Protein AF-A0A9X0CWH7-F1 (afdb_monomer)

Radius of gyration: 21.19 Å; Cα contacts (8 Å, |Δi|>4): 175; chains: 1; bounding box: 80×33×50 Å

pLDDT: mean 88.25, std 15.7, range [35.62, 98.5]

Solvent-accessible surface area (backbone atoms only — not comparable to full-atom values): 9696 Å² total; per-residue (Å²): 140,81,86,85,80,79,80,80,86,68,86,74,68,81,91,59,53,74,65,58,53,49,45,54,53,49,51,45,46,44,53,68,51,48,38,63,65,47,41,62,56,52,48,53,55,46,37,52,52,42,54,51,37,37,74,76,65,39,39,47,72,22,46,46,90,70,45,79,57,57,68,85,48,76,47,36,56,50,37,31,87,66,35,65,79,51,77,56,40,92,89,74,40,81,50,63,84,75,34,63,42,53,34,82,41,45,58,46,52,53,21,22,59,34,56,72,91,49,30,78,39,88,50,86,46,85,63,43,34,57,66,35,52,33,35,42,45,46,52,45,79,85,49,52,70,69,50,19,50,52,26,46,53,54,48,49,60,45,46,62,60,80,62,55,79,85,123

Foldseek 3Di:
DDDDDDDPPDPDPPPADPVNVVLVVLQCCLWVPVLVVCLVVLLVLLQVVVVVCCVVQVQQPDDLVSHDQPDPHGFQLCLPPVQVVDDADPPRHRPSNPGDRRQNHSLSSLSRQADNVLSPDPDSDSSNTSRSSLSSQLGPVSHDPVSNVVSVVSVVVNCCSVVDPPD

Mean predicted aligned error: 7.44 Å

Sequence (167 aa):
MATAVGLSGGSTLHGVTDDQKRWVVFGIALSKVLVTQIRPFVEQEVQKVYISLSASHSIHTQSTSGRLKHWP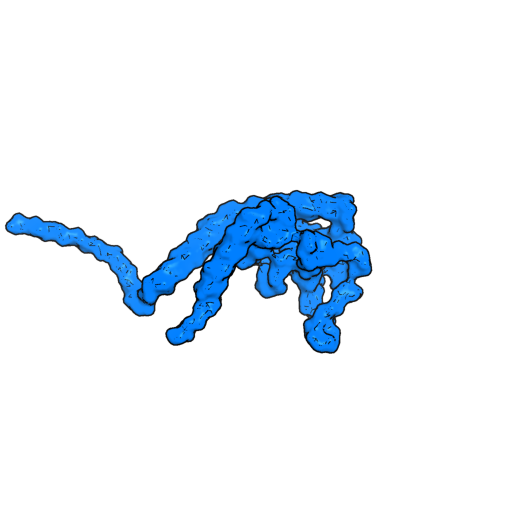TFLKYENINGNDALPRLPGGRYDYSKFDCGVTSHVDFAKLYVENHMAKFNAFDEHCDASAVLALLGKVPVFSHAVQCAAGDVRQARNAWAHCLFQ

Structure (mmCIF, N/CA/C/O backbone):
data_AF-A0A9X0CWH7-F1
#
_entry.id   AF-A0A9X0CWH7-F1
#
loop_
_atom_site.group_PDB
_atom_site.id
_atom_site.type_symbol
_atom_site.label_atom_id
_atom_site.label_alt_id
_atom_site.label_comp_id
_atom_site.label_asym_id
_atom_site.label_entity_id
_atom_site.label_seq_id
_atom_site.pdbx_PDB_ins_code
_atom_site.Cartn_x
_atom_site.Cartn_y
_atom_site.Cartn_z
_atom_site.occupancy
_atom_site.B_iso_or_equiv
_atom_site.auth_seq_id
_atom_site.auth_comp_id
_atom_site.auth_asym_id
_atom_site.auth_atom_id
_atom_site.pdbx_PDB_model_num
ATOM 1 N N . MET A 1 1 ? -57.530 9.415 32.334 1.00 36.41 1 MET A N 1
ATOM 2 C CA . MET A 1 1 ? -57.002 8.212 31.646 1.00 36.41 1 MET A CA 1
ATOM 3 C C . MET A 1 1 ? -56.773 8.596 30.190 1.00 36.41 1 MET A C 1
ATOM 5 O O . MET A 1 1 ? -57.685 9.178 29.633 1.00 36.41 1 MET A O 1
ATOM 9 N N . ALA A 1 2 ? -55.632 8.413 29.530 1.00 35.62 2 ALA A N 1
ATOM 10 C CA . ALA A 1 2 ? -54.388 7.720 29.843 1.00 35.62 2 ALA A CA 1
ATOM 11 C C . ALA A 1 2 ? -53.220 8.473 29.165 1.00 35.62 2 ALA A C 1
ATOM 13 O O . ALA A 1 2 ? -53.380 9.007 28.070 1.00 35.62 2 ALA A O 1
ATOM 14 N N . THR A 1 3 ? -52.062 8.523 29.820 1.00 36.28 3 THR A N 1
ATOM 15 C CA . THR A 1 3 ? -50.788 8.976 29.250 1.00 36.28 3 THR A CA 1
ATOM 16 C C . THR A 1 3 ? -50.161 7.831 28.458 1.00 36.28 3 THR A C 1
ATOM 18 O O . THR A 1 3 ? -49.926 6.753 29.000 1.00 36.28 3 THR A O 1
ATOM 21 N N . ALA A 1 4 ? -49.888 8.055 27.172 1.00 36.53 4 ALA A N 1
ATOM 22 C CA . ALA A 1 4 ? -49.140 7.118 26.344 1.00 36.53 4 ALA A CA 1
ATOM 23 C C . ALA A 1 4 ? -47.638 7.283 26.620 1.00 36.53 4 ALA A C 1
ATOM 25 O O . ALA A 1 4 ? -47.028 8.279 26.234 1.00 36.53 4 ALA A O 1
ATOM 26 N N . VAL A 1 5 ? -47.047 6.306 27.307 1.00 44.56 5 VAL A N 1
ATOM 27 C CA . VAL A 1 5 ? -45.593 6.159 27.417 1.00 44.56 5 VAL A CA 1
ATOM 28 C C . VAL A 1 5 ? -45.114 5.454 26.150 1.00 44.56 5 VAL A C 1
ATOM 30 O O . VAL A 1 5 ? -45.332 4.258 25.973 1.00 44.56 5 VAL A O 1
ATOM 33 N N . GLY A 1 6 ? -44.488 6.208 25.248 1.00 38.25 6 GLY A N 1
ATOM 34 C CA . GLY A 1 6 ? -43.761 5.647 24.115 1.00 38.25 6 GLY A CA 1
ATOM 35 C C . GLY A 1 6 ? -42.488 4.966 24.610 1.00 38.25 6 GLY A C 1
ATOM 36 O O . GLY A 1 6 ? -41.538 5.634 25.012 1.00 38.25 6 GLY A O 1
ATOM 37 N N . LEU A 1 7 ? -42.483 3.633 24.606 1.00 39.62 7 LEU A N 1
ATOM 38 C CA . LEU A 1 7 ? -41.311 2.809 24.880 1.00 39.62 7 LEU A CA 1
ATOM 39 C C . LEU A 1 7 ? -40.263 3.028 23.780 1.00 39.62 7 LEU A C 1
ATOM 41 O O . LEU A 1 7 ? -40.398 2.532 22.663 1.00 39.62 7 LEU A O 1
ATOM 45 N N . SER A 1 8 ? -39.201 3.761 24.115 1.00 41.75 8 SER A N 1
ATOM 46 C CA . SER A 1 8 ? -37.952 3.748 23.356 1.00 41.75 8 SER A CA 1
ATOM 47 C C . SER A 1 8 ? -37.285 2.390 23.570 1.00 41.75 8 SER A C 1
ATOM 49 O O . SER A 1 8 ? -36.624 2.154 24.581 1.00 41.75 8 SER A O 1
ATOM 51 N N . GLY A 1 9 ? -37.507 1.469 22.633 1.00 43.22 9 GLY A N 1
ATOM 52 C CA . GLY A 1 9 ? -36.791 0.198 22.544 1.00 43.22 9 GLY A CA 1
ATOM 53 C C . GLY A 1 9 ? -35.353 0.416 22.076 1.00 43.22 9 GLY A C 1
ATOM 54 O O . GLY A 1 9 ? -34.990 0.020 20.972 1.00 43.22 9 GLY A O 1
ATOM 55 N N . GLY A 1 10 ? -34.541 1.088 22.890 1.00 44.00 10 GLY A N 1
ATOM 56 C CA . GLY A 1 10 ? -33.101 1.172 22.690 1.00 44.00 10 GLY A CA 1
ATOM 57 C C . GLY A 1 10 ? -32.445 -0.097 23.222 1.00 44.00 10 GLY A C 1
ATOM 58 O O . GLY A 1 10 ? -32.456 -0.331 24.425 1.00 44.00 10 GLY A O 1
ATOM 59 N N . SER A 1 11 ? -31.875 -0.915 22.337 1.00 50.03 11 SER A N 1
ATOM 60 C CA . SER A 1 11 ? -31.039 -2.057 22.721 1.00 50.03 11 SER A CA 1
ATOM 61 C C . SER A 1 11 ? -29.859 -1.572 23.572 1.00 50.03 11 SER A C 1
ATOM 63 O O . SER A 1 11 ? -28.864 -1.072 23.043 1.00 50.03 11 SER A O 1
ATOM 65 N N . THR A 1 12 ? -29.951 -1.706 24.894 1.00 53.75 12 THR A N 1
ATOM 66 C CA . THR A 1 12 ? -28.849 -1.425 25.811 1.00 53.75 12 THR A CA 1
ATOM 67 C C . THR A 1 12 ? -27.880 -2.602 25.796 1.00 53.75 12 THR A C 1
ATOM 69 O O . THR A 1 12 ? -28.104 -3.632 26.426 1.00 53.75 12 THR A O 1
ATOM 72 N N . LEU A 1 13 ? -26.761 -2.444 25.083 1.00 56.78 13 LEU A N 1
ATOM 73 C CA . LEU A 1 13 ? -25.551 -3.235 25.327 1.00 56.78 13 LEU A CA 1
ATOM 74 C C . LEU A 1 13 ? -25.071 -2.936 26.760 1.00 56.78 13 LEU A C 1
ATOM 76 O O . LEU A 1 13 ? -24.274 -2.025 26.988 1.00 56.78 13 LEU A O 1
ATOM 80 N N . HIS A 1 14 ? -25.627 -3.649 27.742 1.00 59.06 14 HIS A N 1
ATOM 81 C CA . HIS A 1 14 ? -25.189 -3.589 29.133 1.00 59.06 14 HIS A CA 1
ATOM 82 C C . HIS A 1 14 ? -23.750 -4.119 29.220 1.00 59.06 14 HIS A C 1
ATOM 84 O O . HIS A 1 14 ? -23.475 -5.236 28.794 1.00 59.06 14 HIS A O 1
ATOM 90 N N . GLY A 1 15 ? -22.833 -3.299 29.745 1.00 69.81 15 GLY A N 1
ATOM 91 C CA . GLY A 1 15 ? -21.414 -3.645 29.918 1.00 69.81 15 GLY A CA 1
ATOM 92 C C . GLY A 1 15 ? -20.448 -3.017 28.909 1.00 69.81 15 GLY A C 1
ATOM 93 O O . GLY A 1 15 ? -19.248 -3.239 29.024 1.00 69.81 15 GLY A O 1
ATOM 94 N N . VAL A 1 16 ? -20.939 -2.217 27.954 1.00 74.12 16 VAL A N 1
ATOM 95 C CA . VAL A 1 16 ? -20.096 -1.520 26.969 1.00 74.12 16 VAL A CA 1
ATOM 96 C C . VAL A 1 16 ? -20.032 -0.028 27.296 1.00 74.12 16 VAL A C 1
ATOM 98 O O . VAL A 1 16 ? -21.074 0.629 27.392 1.00 74.12 16 VAL A O 1
ATOM 101 N N . THR A 1 17 ? -18.823 0.513 27.470 1.00 82.81 17 THR A N 1
ATOM 102 C CA . THR A 1 17 ? -18.619 1.950 27.712 1.00 82.81 17 THR A CA 1
ATOM 103 C C . THR A 1 17 ? -19.049 2.766 26.493 1.00 82.81 17 THR A C 1
ATOM 105 O O . THR A 1 17 ? -19.092 2.264 25.367 1.00 82.81 17 THR A O 1
ATOM 108 N N . ASP A 1 18 ? -19.366 4.045 26.682 1.00 82.38 18 ASP A N 1
ATOM 109 C CA . ASP A 1 18 ? -19.735 4.902 25.549 1.00 82.38 18 ASP A CA 1
ATOM 110 C C . ASP A 1 18 ? -18.598 5.040 24.528 1.00 82.38 18 ASP A C 1
ATOM 112 O O . ASP A 1 18 ? -18.860 5.123 23.328 1.00 82.38 18 ASP A O 1
ATOM 116 N N . ASP A 1 19 ? -17.343 4.960 24.971 1.00 81.25 19 ASP A N 1
ATOM 117 C CA . ASP A 1 19 ? -16.185 4.934 24.077 1.00 81.25 19 ASP A CA 1
ATOM 118 C C . ASP A 1 19 ? -16.127 3.647 23.254 1.00 81.25 19 ASP A C 1
ATOM 120 O O . ASP A 1 19 ? -15.963 3.710 22.038 1.00 81.25 19 ASP A O 1
ATOM 124 N N . GLN A 1 20 ? -16.381 2.488 23.863 1.00 81.62 20 GLN A N 1
ATOM 125 C CA . GLN A 1 20 ? -16.474 1.228 23.125 1.00 81.62 20 GLN A CA 1
ATOM 126 C C . GLN A 1 20 ? -17.625 1.244 22.106 1.00 81.62 20 GLN A C 1
ATOM 128 O O . GLN A 1 20 ? -17.448 0.791 20.973 1.00 81.62 20 GLN A O 1
ATOM 133 N N . LYS A 1 21 ? -18.782 1.832 22.446 1.00 84.62 21 LYS A N 1
ATOM 134 C CA . LYS A 1 21 ? -19.880 2.033 21.479 1.00 84.62 21 LYS A CA 1
ATOM 135 C C . LYS A 1 21 ? -19.436 2.928 20.318 1.00 84.62 21 LYS A C 1
ATOM 137 O O . LYS A 1 21 ? -19.687 2.597 19.158 1.00 84.62 21 LYS A O 1
ATOM 142 N N . ARG A 1 22 ? -18.746 4.038 20.605 1.00 84.56 22 ARG A N 1
ATOM 143 C CA . ARG A 1 22 ? -18.199 4.947 19.583 1.00 84.56 22 ARG A CA 1
ATOM 144 C C . ARG A 1 22 ? -17.173 4.255 18.692 1.00 84.56 22 ARG A C 1
ATOM 146 O O . ARG A 1 22 ? -17.186 4.488 17.487 1.00 84.56 22 ARG A O 1
ATOM 153 N N . TRP A 1 23 ? -16.332 3.382 19.240 1.00 86.38 23 TRP A N 1
ATOM 154 C CA . TRP A 1 23 ? -15.355 2.621 18.459 1.00 86.38 23 TRP A CA 1
ATOM 155 C C . TRP A 1 23 ? -16.014 1.645 17.494 1.00 86.38 23 TRP A C 1
ATOM 157 O O . TRP A 1 23 ? -15.585 1.563 16.347 1.00 86.38 23 TRP A O 1
ATOM 167 N N . VAL A 1 24 ? -17.090 0.966 17.906 1.00 86.94 24 VAL A N 1
ATOM 168 C CA . VAL A 1 24 ? -17.867 0.106 16.998 1.00 86.94 24 VAL A CA 1
ATOM 169 C C . VAL A 1 24 ? -18.431 0.928 15.839 1.00 86.94 24 VAL A C 1
ATOM 171 O O . VAL A 1 24 ? -18.253 0.557 14.678 1.00 86.94 24 VAL A O 1
ATOM 174 N N . VAL A 1 25 ? -19.046 2.078 16.135 1.00 89.94 25 VAL A N 1
ATOM 175 C CA . VAL A 1 25 ? -19.584 2.980 15.104 1.00 89.94 25 VAL A CA 1
ATOM 176 C C . VAL A 1 25 ? -18.476 3.465 14.168 1.00 89.94 25 VAL A C 1
ATOM 178 O O . VAL A 1 25 ? -18.624 3.374 12.951 1.00 89.94 25 VAL A O 1
ATOM 181 N N . PHE A 1 26 ? -17.349 3.924 14.715 1.00 89.88 26 PHE A N 1
ATOM 182 C CA . PHE A 1 26 ? -16.209 4.392 13.930 1.00 89.88 26 PHE A CA 1
ATOM 183 C C . PHE A 1 26 ? -15.622 3.279 13.055 1.00 89.88 26 PHE A C 1
ATOM 185 O O . PHE A 1 26 ? -15.385 3.495 11.870 1.00 89.88 26 PHE A O 1
ATOM 192 N N . GLY A 1 27 ? -15.413 2.082 13.606 1.00 90.50 27 GLY A N 1
ATOM 193 C CA . GLY A 1 27 ? -14.854 0.939 12.887 1.00 90.50 27 GLY A CA 1
ATOM 194 C C . GLY A 1 27 ? -15.740 0.492 11.723 1.00 90.50 27 GLY A C 1
ATOM 195 O O . GLY A 1 27 ? -15.226 0.236 10.630 1.00 90.50 27 GLY A O 1
ATOM 196 N N . ILE A 1 28 ? -17.063 0.466 11.925 1.00 90.88 28 ILE A N 1
ATOM 197 C CA . ILE A 1 28 ? -18.045 0.174 10.871 1.00 90.88 28 ILE A CA 1
ATOM 198 C C . ILE A 1 28 ? -18.044 1.285 9.820 1.00 90.88 28 ILE A C 1
ATOM 200 O O . ILE A 1 28 ? -17.914 0.990 8.631 1.00 90.88 28 ILE A O 1
ATOM 204 N N . ALA A 1 29 ? -18.144 2.550 10.236 1.00 94.06 29 ALA A N 1
ATOM 205 C CA . ALA A 1 29 ? -18.143 3.687 9.320 1.00 94.06 29 ALA A CA 1
ATOM 206 C C . ALA A 1 29 ? -16.863 3.718 8.473 1.00 94.06 29 ALA A C 1
ATOM 208 O O . ALA A 1 29 ? -16.933 3.839 7.254 1.00 94.06 29 ALA A O 1
ATOM 209 N N . LEU A 1 30 ? -15.697 3.515 9.085 1.00 94.38 30 LEU A N 1
ATOM 210 C CA . LEU A 1 30 ? -14.427 3.449 8.375 1.00 94.38 30 LEU A CA 1
ATOM 211 C C . LEU A 1 30 ? -14.391 2.259 7.409 1.00 94.38 30 LEU A C 1
ATOM 213 O O . LEU A 1 30 ? -14.159 2.442 6.219 1.00 94.38 30 LEU A O 1
ATOM 217 N N . SER A 1 31 ? -14.626 1.042 7.899 1.00 91.75 31 SER A N 1
ATOM 218 C CA . SER A 1 31 ? -14.317 -0.177 7.138 1.00 91.75 31 SER A CA 1
ATOM 219 C C . SER A 1 31 ? -15.392 -0.553 6.119 1.00 91.75 31 SER A C 1
ATOM 221 O O . SER A 1 31 ? -15.073 -1.104 5.068 1.00 91.75 31 SER A O 1
ATOM 223 N N . LYS A 1 32 ? -16.668 -0.295 6.428 1.00 91.69 32 LYS A N 1
ATOM 224 C CA . LYS A 1 32 ? -17.811 -0.711 5.600 1.00 91.69 32 LYS A CA 1
ATOM 225 C C . LYS A 1 32 ? -18.401 0.421 4.769 1.00 91.69 32 LYS A C 1
ATOM 227 O O . LYS A 1 32 ? -18.983 0.129 3.728 1.00 91.69 32 LYS A O 1
ATOM 232 N N . VAL A 1 33 ? -18.238 1.677 5.190 1.00 93.88 33 VAL A N 1
ATOM 233 C CA . VAL A 1 33 ? -18.786 2.835 4.467 1.00 93.88 33 VAL A CA 1
ATOM 234 C C . VAL A 1 33 ? -17.686 3.611 3.755 1.00 93.88 33 VAL A C 1
ATOM 236 O O . VAL A 1 33 ? -17.721 3.725 2.541 1.00 93.88 33 VAL A O 1
ATOM 239 N N . LEU A 1 34 ? -16.688 4.128 4.470 1.00 94.38 34 LEU A N 1
ATOM 240 C CA . LEU A 1 34 ? -15.675 4.986 3.861 1.00 94.38 34 LEU A CA 1
ATOM 241 C C . LEU A 1 34 ? -14.758 4.191 2.927 1.00 94.38 34 LEU A C 1
ATOM 243 O O . LEU A 1 34 ? -14.666 4.509 1.746 1.00 94.38 34 LEU A O 1
ATOM 247 N N . VAL A 1 35 ? -14.109 3.141 3.442 1.00 95.44 35 VAL A N 1
ATOM 248 C CA . VAL A 1 35 ? -13.119 2.335 2.705 1.00 95.44 35 VAL A CA 1
ATOM 249 C C . VAL A 1 35 ? -13.718 1.708 1.451 1.00 95.44 35 VAL A C 1
ATOM 251 O O . VAL A 1 35 ? -13.069 1.705 0.410 1.00 95.44 35 VAL A O 1
ATOM 254 N N . THR A 1 36 ? -14.960 1.230 1.516 1.00 94.75 36 THR A N 1
ATOM 255 C CA . THR A 1 36 ? -15.640 0.634 0.356 1.00 94.75 36 THR A CA 1
ATOM 256 C C . THR A 1 36 ? -15.836 1.636 -0.782 1.00 94.75 36 THR A C 1
ATOM 258 O O . THR A 1 36 ? -15.726 1.246 -1.940 1.00 94.75 36 THR A O 1
ATOM 261 N N . GLN A 1 37 ? -16.051 2.917 -0.468 1.00 95.19 37 GLN A N 1
ATOM 262 C CA . GLN A 1 37 ? -16.222 3.978 -1.464 1.00 95.19 37 GLN A CA 1
ATOM 263 C C . GLN A 1 37 ? -14.891 4.505 -2.007 1.00 95.19 37 GLN A C 1
ATOM 265 O O . GLN A 1 37 ? -14.768 4.763 -3.201 1.00 95.19 37 GLN A O 1
ATOM 270 N N . ILE A 1 38 ? -13.876 4.661 -1.153 1.00 96.19 38 ILE A N 1
ATOM 271 C CA . ILE A 1 38 ? -12.594 5.258 -1.566 1.00 96.19 38 ILE A CA 1
ATOM 272 C C . ILE A 1 38 ? -11.640 4.252 -2.215 1.00 96.19 38 ILE A C 1
ATOM 274 O O . ILE A 1 38 ? -10.757 4.662 -2.961 1.00 96.19 38 ILE A O 1
ATOM 278 N N . ARG A 1 39 ? -11.774 2.947 -1.945 1.00 97.69 39 ARG A N 1
ATOM 279 C CA . ARG A 1 39 ? -10.823 1.937 -2.435 1.00 97.69 39 ARG A CA 1
ATOM 280 C C . ARG A 1 39 ? -10.700 1.911 -3.968 1.00 97.69 39 ARG A C 1
ATOM 282 O O . ARG A 1 39 ? -9.557 1.942 -4.421 1.00 97.69 39 ARG A O 1
ATOM 289 N N . PRO A 1 40 ? -11.790 1.932 -4.764 1.00 97.75 40 PRO A N 1
ATOM 290 C CA . PRO A 1 40 ? -11.676 1.981 -6.226 1.00 97.75 40 PRO A CA 1
ATOM 291 C C . PRO A 1 40 ? -10.967 3.247 -6.722 1.00 97.75 40 PRO A C 1
ATOM 293 O O . PRO A 1 40 ? -10.185 3.203 -7.667 1.00 97.75 40 PRO A O 1
ATOM 296 N N . PHE A 1 41 ? -11.193 4.380 -6.049 1.00 97.06 41 PHE A N 1
ATOM 297 C CA . PHE A 1 41 ? -10.497 5.627 -6.361 1.00 97.06 41 PHE A CA 1
ATOM 298 C C . PHE A 1 41 ? -8.995 5.521 -6.065 1.00 97.06 41 PHE A C 1
ATOM 300 O O . PHE A 1 41 ? -8.169 5.903 -6.892 1.00 97.06 41 PHE A O 1
ATOM 307 N N . VAL A 1 42 ? -8.624 4.949 -4.915 1.00 98.25 42 VAL A N 1
ATOM 308 C CA . VAL A 1 42 ? -7.214 4.718 -4.569 1.00 98.25 42 VAL A CA 1
ATOM 309 C C . VAL A 1 42 ? -6.549 3.783 -5.574 1.00 98.25 42 VAL A C 1
ATOM 311 O O . VAL A 1 42 ? -5.442 4.079 -6.017 1.00 98.25 42 VAL A O 1
ATOM 314 N N . GLU A 1 43 ? -7.215 2.696 -5.967 1.00 98.50 43 GLU A N 1
ATOM 315 C CA . GLU A 1 43 ? -6.714 1.780 -6.996 1.00 98.50 43 GLU A CA 1
ATOM 316 C C . GLU A 1 43 ? -6.412 2.513 -8.303 1.00 98.50 43 GLU A C 1
ATOM 318 O O . GLU A 1 43 ? -5.311 2.386 -8.842 1.00 98.50 43 GLU A O 1
ATOM 323 N N . GLN A 1 44 ? -7.362 3.317 -8.781 1.00 98.44 44 GLN A N 1
ATOM 324 C CA . GLN A 1 44 ? -7.222 4.060 -10.027 1.00 98.44 44 GLN A CA 1
ATOM 325 C C . GLN A 1 44 ? -6.015 5.011 -9.990 1.00 98.44 44 GLN A C 1
ATOM 327 O O . GLN A 1 44 ? -5.239 5.071 -10.947 1.00 98.44 44 GLN A O 1
ATOM 332 N N . GLU A 1 45 ? -5.833 5.753 -8.896 1.00 98.19 45 GLU A N 1
ATOM 333 C CA . GLU A 1 45 ? -4.707 6.679 -8.758 1.00 98.19 45 GLU A CA 1
ATOM 334 C C . GLU A 1 45 ? -3.363 5.945 -8.623 1.00 98.19 45 GLU A C 1
ATOM 336 O O . GLU A 1 45 ? -2.379 6.326 -9.262 1.00 98.19 45 GLU A O 1
ATOM 341 N N . VAL A 1 46 ? -3.319 4.838 -7.875 1.00 98.31 46 VAL A N 1
ATOM 342 C CA . VAL A 1 46 ? -2.138 3.963 -7.794 1.00 98.31 46 VAL A CA 1
ATOM 343 C C . VAL A 1 46 ? -1.772 3.414 -9.174 1.00 98.31 46 VAL A C 1
ATOM 345 O O . VAL A 1 46 ? -0.600 3.445 -9.559 1.00 98.31 46 VAL A O 1
ATOM 348 N N . GLN A 1 47 ? -2.759 2.952 -9.943 1.00 98.44 47 GLN A N 1
ATOM 349 C CA . GLN A 1 47 ? -2.555 2.409 -11.282 1.00 98.44 47 GLN A CA 1
ATOM 350 C C . GLN A 1 47 ? -1.957 3.455 -12.232 1.00 98.44 47 GLN A C 1
ATOM 352 O O . GLN A 1 47 ? -1.026 3.140 -12.974 1.00 98.44 47 GLN A O 1
ATOM 357 N N . LYS A 1 48 ? -2.419 4.711 -12.179 1.00 97.69 48 LYS A N 1
ATOM 358 C CA . LYS A 1 48 ? -1.844 5.810 -12.977 1.00 97.69 48 LYS A CA 1
ATOM 359 C C . LYS A 1 48 ? -0.361 6.024 -12.672 1.00 97.69 48 LYS A C 1
ATOM 361 O O . LYS A 1 48 ? 0.446 6.133 -13.597 1.00 97.69 48 LYS A O 1
ATOM 366 N N . VAL A 1 49 ? 0.009 6.059 -11.389 1.00 97.06 49 VAL A N 1
ATOM 367 C CA . VAL A 1 49 ? 1.413 6.226 -10.976 1.00 97.06 49 VAL A CA 1
ATOM 368 C C . VAL A 1 49 ? 2.253 5.036 -11.429 1.00 97.06 49 VAL A C 1
ATOM 370 O O . VAL A 1 49 ? 3.337 5.228 -11.979 1.00 97.06 49 VAL A O 1
ATOM 373 N N . TYR A 1 50 ? 1.740 3.818 -11.259 1.00 97.75 50 TYR A N 1
ATOM 374 C CA . TYR A 1 50 ? 2.414 2.605 -11.706 1.00 97.75 50 TYR A CA 1
ATOM 375 C C . TYR A 1 50 ? 2.685 2.610 -13.218 1.00 97.75 50 TYR A C 1
ATOM 377 O O . TYR A 1 50 ? 3.811 2.337 -13.636 1.00 97.75 50 TYR A O 1
ATOM 385 N N . ILE A 1 51 ? 1.693 2.967 -14.040 1.00 97.69 51 ILE A N 1
ATOM 386 C CA . ILE A 1 51 ? 1.849 3.066 -15.501 1.00 97.69 51 ILE A CA 1
ATOM 387 C C . ILE A 1 51 ? 2.916 4.111 -15.855 1.00 97.69 51 ILE A C 1
ATOM 389 O O . ILE A 1 51 ? 3.806 3.841 -16.661 1.00 97.69 51 ILE A O 1
ATOM 393 N N . SER A 1 52 ? 2.878 5.278 -15.206 1.00 96.38 52 SER A N 1
ATOM 394 C CA . SER A 1 52 ? 3.869 6.340 -15.411 1.00 96.38 52 SER A CA 1
ATOM 395 C C . SER A 1 52 ? 5.294 5.883 -15.069 1.00 96.38 52 SER A C 1
ATOM 397 O O . SER A 1 52 ? 6.227 6.096 -15.848 1.00 96.38 52 SER A O 1
ATOM 399 N N . LEU A 1 53 ? 5.482 5.189 -13.942 1.00 95.31 53 LEU A N 1
ATOM 400 C CA . LEU A 1 53 ? 6.783 4.644 -13.533 1.00 95.31 53 LEU A CA 1
ATOM 401 C C . LEU A 1 53 ? 7.230 3.453 -14.378 1.00 95.31 53 LEU A C 1
ATOM 403 O O . LEU A 1 53 ? 8.428 3.252 -14.578 1.00 95.31 53 LEU A O 1
ATOM 407 N N . SER A 1 54 ? 6.288 2.685 -14.914 1.00 95.75 54 SER A N 1
ATOM 408 C CA . SER A 1 54 ? 6.590 1.629 -15.876 1.00 95.75 54 SER A CA 1
ATOM 409 C C . SER A 1 54 ? 7.181 2.216 -17.151 1.00 95.75 54 SER A C 1
ATOM 411 O O . SER A 1 54 ? 8.193 1.707 -17.621 1.00 95.75 54 SER A O 1
ATOM 413 N N . ALA A 1 55 ? 6.632 3.329 -17.643 1.00 95.75 55 ALA A N 1
ATOM 414 C CA . ALA A 1 55 ? 7.152 4.018 -18.820 1.00 95.75 55 ALA A CA 1
ATOM 415 C C . ALA A 1 55 ? 8.482 4.752 -18.558 1.00 95.75 55 ALA A C 1
ATOM 417 O O . ALA A 1 55 ? 9.397 4.684 -19.372 1.00 95.75 55 ALA A O 1
ATOM 418 N N . SER A 1 56 ? 8.601 5.458 -17.430 1.00 94.25 56 SER A N 1
ATOM 419 C CA . SER A 1 56 ? 9.743 6.352 -17.166 1.00 94.25 56 SER A CA 1
ATOM 420 C C . SER A 1 56 ? 10.933 5.684 -16.471 1.00 94.25 56 SER A C 1
ATOM 422 O O . SER A 1 56 ? 12.068 6.097 -16.680 1.00 94.25 56 SER A O 1
ATOM 424 N N . HIS A 1 57 ? 10.691 4.660 -15.648 1.00 93.50 57 HIS A N 1
ATOM 425 C CA . HIS A 1 57 ? 11.708 4.025 -14.799 1.00 93.50 57 HIS A CA 1
ATOM 426 C C . HIS A 1 57 ? 11.793 2.506 -14.997 1.00 93.50 57 HIS A C 1
ATOM 428 O O . HIS A 1 57 ? 12.537 1.837 -14.275 1.00 93.50 57 HIS A O 1
ATOM 434 N N . SER A 1 58 ? 11.024 1.956 -15.946 1.00 94.25 58 SER A N 1
ATOM 435 C CA . SER A 1 58 ? 10.948 0.516 -16.223 1.00 94.25 58 SER A CA 1
ATOM 436 C C . SER A 1 58 ? 10.711 -0.318 -14.960 1.00 94.25 58 SER A C 1
ATOM 438 O O . SER A 1 58 ? 11.273 -1.398 -14.813 1.00 94.25 58 SER A O 1
ATOM 440 N N . ILE A 1 59 ? 9.896 0.192 -14.022 1.00 95.00 59 ILE A N 1
ATOM 441 C CA . ILE A 1 59 ? 9.715 -0.415 -12.688 1.00 95.00 59 ILE A CA 1
ATOM 442 C C . ILE A 1 59 ? 9.251 -1.882 -12.750 1.00 95.00 59 ILE A C 1
ATOM 444 O O . ILE A 1 59 ? 9.595 -2.697 -11.901 1.00 95.00 59 ILE A O 1
ATOM 448 N N . HIS A 1 60 ? 8.536 -2.231 -13.816 1.00 93.88 60 HIS A N 1
ATOM 449 C CA . HIS A 1 60 ? 8.038 -3.568 -14.112 1.00 93.88 60 HIS A CA 1
ATOM 450 C C . HIS A 1 60 ? 9.118 -4.590 -14.507 1.00 93.88 60 HIS A C 1
ATOM 452 O O . HIS A 1 60 ? 8.866 -5.787 -14.436 1.00 93.88 60 HIS A O 1
ATOM 458 N N . THR A 1 61 ? 10.325 -4.149 -14.873 1.00 90.25 61 THR A N 1
ATOM 459 C CA . THR A 1 61 ? 11.456 -5.015 -15.263 1.00 90.25 61 THR A CA 1
ATOM 460 C C . THR A 1 61 ? 12.724 -4.716 -14.462 1.00 90.25 61 THR A C 1
ATOM 462 O O . THR A 1 61 ? 13.834 -5.003 -14.916 1.00 90.25 61 THR A O 1
ATOM 465 N N . GLN A 1 62 ? 12.601 -4.078 -13.296 1.00 88.38 62 GLN A N 1
ATOM 466 C CA . GLN A 1 62 ? 13.768 -3.695 -12.509 1.00 88.38 62 GLN A CA 1
ATOM 467 C C . GLN A 1 62 ? 14.506 -4.907 -11.947 1.00 88.38 62 GLN A C 1
ATOM 469 O O . GLN A 1 62 ? 13.927 -5.792 -11.323 1.00 88.38 62 GLN A O 1
ATOM 474 N N . SER A 1 63 ? 15.826 -4.893 -12.119 1.00 87.06 63 SER A N 1
ATOM 475 C CA . SER A 1 63 ? 16.722 -5.812 -11.432 1.00 87.06 63 SER A CA 1
ATOM 476 C C . SER A 1 63 ? 17.027 -5.316 -10.021 1.00 87.06 63 SER A C 1
ATOM 478 O O . SER A 1 63 ? 16.857 -4.141 -9.682 1.00 87.06 63 SER A O 1
ATOM 480 N N . THR A 1 64 ? 17.557 -6.204 -9.188 1.00 86.62 64 THR A N 1
ATOM 481 C CA . THR A 1 64 ? 17.868 -5.905 -7.791 1.00 86.62 64 THR A CA 1
ATOM 482 C C . THR A 1 64 ? 18.834 -4.727 -7.615 1.00 86.62 64 THR A C 1
ATOM 484 O O . THR A 1 64 ? 18.675 -3.927 -6.687 1.00 86.62 64 THR A O 1
ATOM 487 N N . SER A 1 65 ? 19.821 -4.593 -8.509 1.00 83.62 65 SER A N 1
ATOM 488 C CA . SER A 1 65 ? 20.807 -3.504 -8.503 1.00 83.62 65 SER A CA 1
ATOM 489 C C . SER A 1 65 ? 20.249 -2.186 -9.048 1.00 83.62 65 SER A C 1
ATOM 491 O O . SER A 1 65 ? 20.634 -1.125 -8.556 1.00 83.62 65 SER A O 1
ATOM 493 N N . GLY A 1 66 ? 19.326 -2.249 -10.014 1.00 85.56 66 GLY A N 1
ATOM 494 C CA . GLY A 1 66 ? 18.717 -1.093 -10.681 1.00 85.56 66 GLY A CA 1
ATOM 495 C C . GLY A 1 66 ? 17.382 -0.627 -10.095 1.00 85.56 66 GLY A C 1
ATOM 496 O O . GLY A 1 66 ? 16.766 0.280 -10.650 1.00 85.56 66 GLY A O 1
ATOM 497 N N . ARG A 1 67 ? 16.906 -1.239 -9.004 1.00 92.00 67 ARG A N 1
ATOM 498 C CA . ARG A 1 67 ? 15.584 -0.934 -8.446 1.00 92.00 67 ARG A CA 1
ATOM 499 C C . ARG A 1 67 ? 15.447 0.522 -7.995 1.00 92.00 67 ARG A C 1
ATOM 501 O O . ARG A 1 67 ? 16.353 1.097 -7.380 1.00 92.00 67 ARG A O 1
ATOM 508 N N . LEU A 1 68 ? 14.257 1.078 -8.189 1.00 93.12 68 LEU A N 1
ATOM 509 C CA . LEU A 1 68 ? 13.878 2.380 -7.661 1.00 93.12 68 LEU A CA 1
ATOM 510 C C . LEU A 1 68 ? 13.725 2.263 -6.146 1.00 93.12 68 LEU A C 1
ATOM 512 O O . LEU A 1 68 ? 12.773 1.662 -5.672 1.00 93.12 68 LEU A O 1
ATOM 516 N N . LYS A 1 69 ? 14.673 2.797 -5.372 1.00 91.94 69 LYS A N 1
ATOM 517 C CA . LYS A 1 69 ? 14.662 2.657 -3.902 1.00 91.94 69 LYS A CA 1
ATOM 518 C C . LYS A 1 69 ? 13.673 3.600 -3.215 1.00 91.94 69 LYS A C 1
ATOM 520 O O . LYS A 1 69 ? 13.156 3.258 -2.156 1.00 91.94 69 LYS A O 1
ATOM 525 N N . HIS A 1 70 ? 13.452 4.779 -3.793 1.00 91.88 70 HIS A N 1
ATOM 526 C CA . HIS A 1 70 ? 12.620 5.829 -3.213 1.00 91.88 70 HIS A CA 1
ATOM 527 C C . HIS A 1 70 ? 11.739 6.461 -4.283 1.00 91.88 70 HIS A C 1
ATOM 529 O O . HIS A 1 70 ? 12.247 6.802 -5.351 1.00 91.88 70 HIS A O 1
ATOM 535 N N . TR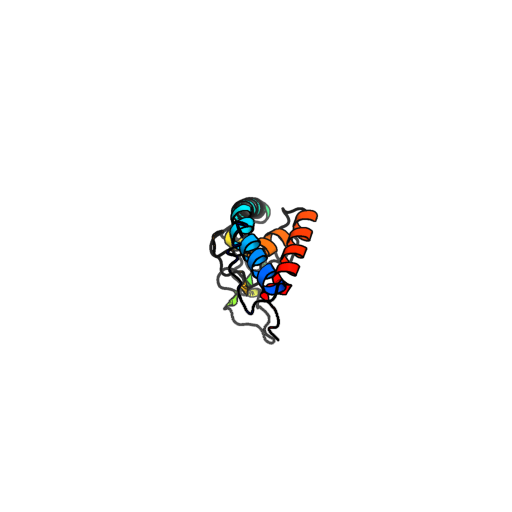P A 1 71 ? 10.454 6.649 -3.982 1.00 86.81 71 TRP A N 1
ATOM 536 C CA . TRP A 1 71 ? 9.552 7.450 -4.806 1.00 86.81 71 TRP A CA 1
ATOM 537 C C . TRP A 1 71 ? 8.268 7.849 -4.063 1.00 86.81 71 TRP A C 1
ATOM 539 O O . TRP A 1 71 ? 7.297 7.092 -4.046 1.00 86.81 71 TRP A O 1
ATOM 549 N N . PRO A 1 72 ? 8.207 9.043 -3.454 1.00 87.31 72 PRO A N 1
ATOM 550 C CA . PRO A 1 72 ? 9.304 9.839 -2.906 1.00 87.31 72 PRO A CA 1
ATOM 551 C C . PRO A 1 72 ? 9.817 9.242 -1.586 1.00 87.31 72 PRO A C 1
ATOM 553 O O . PRO A 1 72 ? 10.884 9.607 -1.105 1.00 87.31 72 PRO A O 1
ATOM 556 N N . THR A 1 73 ? 9.066 8.312 -0.995 1.00 89.75 73 THR A N 1
ATOM 557 C CA . THR A 1 73 ? 9.437 7.580 0.216 1.00 89.75 73 THR A CA 1
ATOM 558 C C . THR A 1 73 ? 10.144 6.278 -0.125 1.00 89.75 73 THR A C 1
ATOM 560 O O . THR A 1 73 ? 10.070 5.805 -1.257 1.00 89.75 73 THR A O 1
ATOM 563 N N . PHE A 1 74 ? 10.789 5.668 0.868 1.00 94.06 74 PHE A N 1
ATOM 564 C CA . PHE A 1 74 ? 11.388 4.342 0.732 1.00 94.06 74 PHE A CA 1
ATOM 565 C C . PHE A 1 74 ? 10.356 3.298 0.278 1.00 94.06 74 PHE A C 1
ATOM 567 O O . PHE A 1 74 ? 9.267 3.218 0.849 1.00 94.06 74 PHE A O 1
ATOM 574 N N . LEU A 1 75 ? 10.719 2.507 -0.733 1.00 96.00 75 LEU A N 1
ATOM 575 C CA . LEU A 1 75 ? 9.880 1.461 -1.314 1.00 96.00 75 LEU A CA 1
ATOM 576 C C . LEU A 1 75 ? 10.235 0.093 -0.719 1.00 96.00 75 LEU A C 1
ATOM 578 O O . LEU A 1 75 ? 11.377 -0.368 -0.798 1.00 96.00 75 LEU A O 1
ATOM 582 N N . LYS A 1 76 ? 9.233 -0.558 -0.128 1.00 96.88 76 LYS A N 1
ATOM 583 C CA . LYS A 1 76 ? 9.365 -1.812 0.620 1.00 96.88 76 LYS A CA 1
ATOM 584 C C . LYS A 1 76 ? 9.268 -3.031 -0.291 1.00 96.88 76 LYS A C 1
ATOM 586 O O . LYS A 1 76 ? 8.251 -3.718 -0.319 1.00 96.88 76 LYS A O 1
ATOM 591 N N . TYR A 1 77 ? 10.331 -3.305 -1.043 1.00 96.75 77 TYR A N 1
ATOM 592 C CA . TYR A 1 77 ? 10.401 -4.482 -1.926 1.00 96.75 77 TYR A CA 1
ATOM 593 C C . TYR A 1 77 ? 10.295 -5.815 -1.186 1.00 96.75 77 TYR A C 1
ATOM 595 O O . TYR A 1 77 ? 9.978 -6.823 -1.807 1.00 96.75 77 TYR A O 1
ATOM 603 N N . GLU A 1 78 ? 10.499 -5.835 0.133 1.00 96.81 78 GLU A N 1
ATOM 604 C CA . GLU A 1 78 ? 10.213 -7.017 0.942 1.00 96.81 78 GLU A CA 1
ATOM 605 C C . GLU A 1 78 ? 8.748 -7.474 0.845 1.00 96.81 78 GLU A C 1
ATOM 607 O O . GLU A 1 78 ? 8.465 -8.640 1.077 1.00 96.81 78 GLU A O 1
ATOM 612 N N . ASN A 1 79 ? 7.825 -6.580 0.480 1.00 97.62 79 ASN A N 1
ATOM 613 C CA . ASN A 1 79 ? 6.389 -6.851 0.461 1.00 97.62 79 ASN A CA 1
ATOM 614 C C . ASN A 1 79 ? 5.891 -7.547 -0.812 1.00 97.62 79 ASN A C 1
ATOM 616 O O . ASN A 1 79 ? 4.700 -7.836 -0.912 1.00 97.62 79 ASN A O 1
ATOM 620 N N . ILE A 1 80 ? 6.758 -7.774 -1.798 1.00 96.94 80 ILE A N 1
ATOM 621 C CA . ILE A 1 80 ? 6.389 -8.369 -3.087 1.00 96.94 80 ILE A CA 1
ATOM 622 C C . ILE A 1 80 ? 7.222 -9.617 -3.365 1.00 96.94 80 ILE A C 1
ATOM 624 O O . ILE A 1 80 ? 8.251 -9.834 -2.726 1.00 96.94 80 ILE A O 1
ATOM 628 N N . ASN A 1 81 ? 6.768 -10.441 -4.311 1.00 95.31 81 ASN A N 1
ATOM 629 C CA . ASN A 1 81 ? 7.504 -11.595 -4.847 1.00 95.31 81 ASN A CA 1
ATOM 630 C C . ASN A 1 81 ? 8.015 -12.594 -3.785 1.00 95.31 81 ASN A C 1
ATOM 632 O O . ASN A 1 81 ? 8.997 -13.295 -4.006 1.00 95.31 81 ASN A O 1
ATOM 636 N N . GLY A 1 82 ? 7.372 -12.652 -2.611 1.00 94.88 82 GLY A N 1
ATOM 637 C CA . GLY A 1 82 ? 7.797 -13.511 -1.497 1.00 94.88 82 GLY A CA 1
ATOM 638 C C . GLY A 1 82 ? 9.147 -13.124 -0.877 1.00 94.88 82 GLY A C 1
ATOM 639 O O . GLY A 1 82 ? 9.776 -13.944 -0.206 1.00 94.88 82 GLY A O 1
ATOM 640 N N . ASN A 1 83 ? 9.611 -11.888 -1.092 1.00 96.06 83 ASN A N 1
ATOM 641 C CA . ASN A 1 83 ? 10.900 -11.411 -0.591 1.00 96.06 83 ASN A CA 1
ATOM 642 C C . ASN A 1 83 ? 10.979 -11.393 0.949 1.00 96.06 83 ASN A C 1
ATOM 644 O O . ASN A 1 83 ? 12.075 -11.432 1.515 1.00 96.06 83 ASN A O 1
ATOM 648 N N . ASP A 1 84 ? 9.843 -11.346 1.647 1.00 94.88 84 ASP A N 1
ATOM 649 C CA . ASP A 1 84 ? 9.771 -11.346 3.108 1.00 94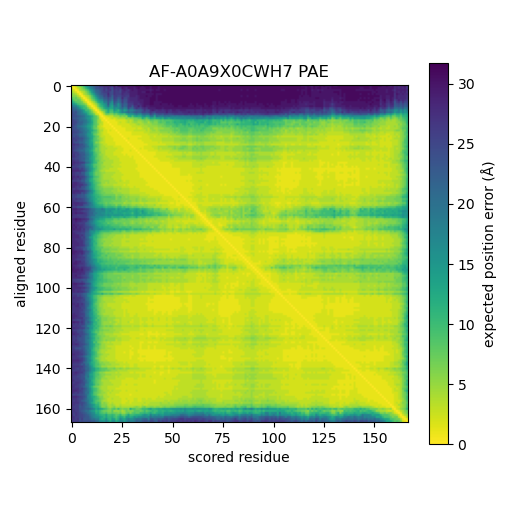.88 84 ASP A CA 1
ATOM 650 C C . ASP A 1 84 ? 10.215 -12.669 3.753 1.00 94.88 84 ASP A C 1
ATOM 652 O O . ASP A 1 84 ? 10.750 -12.652 4.873 1.00 94.88 84 ASP A O 1
ATOM 656 N N . ALA A 1 85 ? 10.042 -13.777 3.024 1.00 94.50 85 ALA A N 1
ATOM 657 C CA . ALA A 1 85 ? 10.426 -15.134 3.401 1.00 94.50 85 ALA A CA 1
ATOM 658 C C . ALA A 1 85 ? 11.922 -15.430 3.189 1.00 94.50 85 ALA A C 1
ATOM 660 O O . ALA A 1 85 ? 12.421 -16.461 3.648 1.00 94.50 85 ALA A O 1
ATOM 661 N N . LEU A 1 86 ? 12.657 -14.541 2.512 1.00 94.62 86 LEU A N 1
ATOM 662 C CA . LEU A 1 86 ? 14.084 -14.729 2.275 1.00 94.62 86 LEU A CA 1
ATOM 663 C C . LEU A 1 86 ? 14.890 -14.645 3.586 1.00 94.62 86 LEU A C 1
ATOM 665 O O . LEU A 1 86 ? 14.556 -13.854 4.481 1.00 94.62 86 LEU A O 1
ATOM 669 N N . PRO A 1 87 ? 15.994 -15.412 3.704 1.00 94.75 87 PRO A N 1
ATOM 670 C CA . PRO A 1 87 ? 16.851 -15.370 4.880 1.00 94.75 87 PRO A CA 1
ATOM 671 C C . PRO A 1 87 ? 17.338 -13.955 5.192 1.00 94.75 87 PRO A C 1
ATOM 673 O O . PRO A 1 87 ? 17.813 -13.224 4.319 1.00 94.75 87 PRO A O 1
ATOM 676 N N . ARG A 1 88 ? 17.251 -13.582 6.469 1.00 94.75 88 ARG A N 1
ATOM 677 C CA . ARG A 1 88 ? 17.739 -12.291 6.954 1.00 94.75 88 ARG A CA 1
ATOM 678 C C . ARG A 1 88 ? 19.251 -12.303 7.109 1.00 94.75 88 ARG A C 1
ATOM 680 O O . ARG A 1 88 ? 19.856 -13.327 7.423 1.00 94.75 88 ARG A O 1
ATOM 687 N N . LEU A 1 89 ? 19.851 -11.130 6.952 1.00 95.00 89 LEU A N 1
ATOM 688 C CA . LEU A 1 89 ? 21.222 -10.890 7.380 1.00 95.00 89 LEU A CA 1
ATOM 689 C C . LEU A 1 89 ? 21.326 -10.993 8.911 1.00 95.00 89 LEU A C 1
ATOM 691 O O . LEU A 1 89 ? 20.322 -10.801 9.612 1.00 95.00 89 LEU A O 1
ATOM 695 N N . PRO A 1 90 ? 22.541 -11.201 9.453 1.00 94.25 90 PRO A N 1
ATOM 696 C CA . PRO A 1 90 ? 22.788 -11.036 10.880 1.00 94.25 90 PRO A CA 1
ATOM 697 C C . PRO A 1 90 ? 22.199 -9.712 11.396 1.00 94.25 90 PRO A C 1
ATOM 699 O O . PRO A 1 90 ? 22.389 -8.647 10.794 1.00 94.25 90 PRO A O 1
ATOM 702 N N . GLY A 1 91 ? 21.432 -9.796 12.486 1.00 92.31 91 GLY A N 1
ATOM 703 C CA . GLY A 1 91 ? 20.679 -8.667 13.045 1.00 92.31 91 GLY A CA 1
ATOM 704 C C . GLY A 1 91 ? 19.269 -8.465 12.468 1.00 92.31 91 GLY A C 1
ATOM 705 O O . GLY A 1 91 ? 18.694 -7.400 12.658 1.00 92.31 91 GLY A O 1
ATOM 706 N N . GLY A 1 92 ? 18.707 -9.443 11.745 1.00 92.62 92 GLY A N 1
ATOM 707 C CA . GLY A 1 92 ? 17.297 -9.441 11.312 1.00 92.62 92 GLY A CA 1
ATOM 708 C C . GLY A 1 92 ? 16.981 -8.550 10.104 1.00 92.62 92 GLY A C 1
ATOM 709 O O . GLY A 1 92 ? 15.828 -8.451 9.678 1.00 92.62 92 GLY A O 1
ATOM 710 N N . ARG A 1 93 ? 18.001 -7.915 9.519 1.00 92.75 93 ARG A N 1
ATOM 711 C CA . ARG A 1 93 ? 17.852 -7.006 8.376 1.00 92.75 93 ARG A CA 1
ATOM 712 C C . ARG A 1 93 ? 17.584 -7.770 7.084 1.00 92.75 93 ARG A C 1
ATOM 714 O O . ARG A 1 93 ? 18.081 -8.876 6.885 1.00 92.75 93 ARG A O 1
ATOM 721 N N . TYR A 1 94 ? 16.835 -7.143 6.187 1.00 93.81 94 TYR A N 1
ATOM 722 C CA . TYR A 1 94 ? 16.633 -7.655 4.839 1.00 93.81 94 TYR A CA 1
ATOM 723 C C . TYR A 1 94 ? 17.914 -7.599 4.009 1.00 93.81 94 TYR A C 1
ATOM 725 O O . TYR A 1 94 ? 18.600 -6.574 3.979 1.00 93.81 94 TYR A O 1
ATOM 733 N N . ASP A 1 95 ? 18.196 -8.689 3.296 1.00 93.44 95 ASP A N 1
ATOM 734 C CA . ASP A 1 95 ? 19.209 -8.716 2.246 1.00 93.44 95 ASP A CA 1
ATOM 735 C C . ASP A 1 95 ? 18.585 -8.294 0.912 1.00 93.44 95 ASP A C 1
ATOM 737 O O . ASP A 1 95 ? 18.232 -9.118 0.068 1.00 93.44 95 ASP A O 1
ATOM 741 N N . TYR A 1 96 ? 18.455 -6.983 0.709 1.00 90.94 96 TYR A N 1
ATOM 742 C CA . TYR A 1 96 ? 17.887 -6.452 -0.528 1.00 90.94 96 TYR A CA 1
ATOM 743 C C . TYR A 1 96 ? 18.702 -6.796 -1.782 1.00 90.94 96 TYR A C 1
ATOM 745 O O . TYR A 1 96 ? 18.242 -6.470 -2.868 1.00 90.94 96 TYR A O 1
ATOM 753 N N . SER A 1 97 ? 19.908 -7.371 -1.677 1.00 90.94 97 SER A N 1
ATOM 754 C CA . SER A 1 97 ? 20.682 -7.813 -2.848 1.00 90.94 97 SER A CA 1
ATOM 755 C C . SER A 1 97 ? 20.153 -9.111 -3.467 1.00 90.94 97 SER A C 1
ATOM 757 O O . SER A 1 97 ? 20.512 -9.432 -4.596 1.00 90.94 97 SER A O 1
ATOM 759 N N . LYS A 1 98 ? 19.269 -9.821 -2.754 1.00 92.31 98 LYS A N 1
ATOM 760 C CA . LYS A 1 98 ? 18.666 -11.094 -3.178 1.00 92.31 98 LYS A CA 1
ATOM 761 C C . LYS A 1 98 ? 17.210 -10.975 -3.612 1.00 92.31 98 LYS A C 1
ATOM 763 O O . LYS A 1 98 ? 16.600 -11.978 -3.957 1.00 92.31 98 LYS A O 1
ATOM 768 N N . PHE A 1 99 ? 16.642 -9.777 -3.532 1.00 94.88 99 PHE A N 1
ATOM 769 C CA . PHE A 1 99 ? 15.226 -9.568 -3.796 1.00 94.88 99 PHE A CA 1
ATOM 770 C C . PHE A 1 99 ? 14.923 -9.632 -5.285 1.00 94.88 99 PHE A C 1
ATOM 772 O O . PHE A 1 99 ? 15.626 -9.007 -6.086 1.00 94.88 99 PHE A O 1
ATOM 779 N N . ASP A 1 100 ? 13.817 -10.284 -5.626 1.00 94.31 100 ASP A N 1
ATOM 780 C CA . ASP A 1 100 ? 13.159 -10.064 -6.906 1.00 94.31 100 ASP A CA 1
ATOM 781 C C . ASP A 1 100 ? 12.417 -8.723 -6.842 1.00 94.31 100 ASP A C 1
ATOM 783 O O . ASP A 1 100 ? 11.450 -8.558 -6.095 1.00 94.31 100 ASP A O 1
ATOM 787 N N . CYS A 1 101 ? 12.913 -7.736 -7.585 1.00 95.12 101 CYS A N 1
ATOM 788 C CA . CYS A 1 101 ? 12.398 -6.369 -7.572 1.00 95.12 101 CYS A CA 1
ATOM 789 C C . CYS A 1 101 ? 11.462 -6.052 -8.745 1.00 95.12 101 CYS A C 1
ATOM 791 O O . CYS A 1 101 ? 11.112 -4.885 -8.921 1.00 95.12 101 CYS A O 1
ATOM 793 N N . GLY A 1 102 ? 11.042 -7.051 -9.528 1.00 94.06 102 GLY A N 1
ATOM 794 C CA . GLY A 1 102 ? 10.064 -6.851 -10.592 1.00 94.06 102 GLY A CA 1
ATOM 795 C C . GLY A 1 102 ? 8.703 -6.442 -10.027 1.00 94.06 102 GLY A C 1
ATOM 796 O O . GLY A 1 102 ? 8.075 -7.206 -9.297 1.00 94.06 102 GLY A O 1
ATOM 797 N N . VAL A 1 103 ? 8.230 -5.238 -10.363 1.00 96.56 103 VAL A N 1
ATOM 798 C CA . VAL A 1 103 ? 6.905 -4.744 -9.952 1.00 96.56 103 VAL A CA 1
ATOM 799 C C . VAL A 1 103 ? 5.903 -5.028 -11.068 1.00 96.56 103 VAL A C 1
ATOM 801 O O . VAL A 1 103 ? 5.661 -4.196 -11.944 1.00 96.56 103 VAL A O 1
ATOM 804 N N . THR A 1 104 ? 5.351 -6.239 -11.083 1.00 94.94 104 THR A N 1
ATOM 805 C CA . THR A 1 104 ? 4.609 -6.759 -12.248 1.00 94.94 104 THR A CA 1
ATOM 806 C C . THR A 1 104 ? 3.179 -6.234 -12.376 1.00 94.94 104 THR A C 1
ATOM 808 O O . THR A 1 104 ? 2.553 -6.392 -13.422 1.00 94.94 104 THR A O 1
ATOM 811 N N . SER A 1 105 ? 2.664 -5.583 -11.332 1.00 97.75 105 SER A N 1
ATOM 812 C CA . SER A 1 105 ? 1.301 -5.057 -11.289 1.00 97.75 105 SER A CA 1
ATOM 813 C C . SER A 1 105 ? 1.191 -3.776 -10.457 1.00 97.75 105 SER A C 1
ATOM 815 O O . SER A 1 105 ? 2.051 -3.465 -9.628 1.00 97.75 105 SER A O 1
ATOM 817 N N . HIS A 1 106 ? 0.081 -3.044 -10.614 1.00 98.06 106 HIS A N 1
ATOM 818 C CA . HIS A 1 106 ? -0.243 -1.914 -9.734 1.00 98.06 106 HIS A CA 1
ATOM 819 C C . HIS A 1 106 ? -0.520 -2.358 -8.289 1.00 98.06 106 HIS A C 1
ATOM 821 O O . HIS A 1 106 ? -0.345 -1.566 -7.364 1.00 98.06 106 HIS A O 1
ATOM 827 N N . VAL A 1 107 ? -0.901 -3.622 -8.079 1.00 98.31 107 VAL A N 1
ATOM 828 C CA . VAL A 1 107 ? -1.050 -4.226 -6.747 1.00 98.31 107 VAL A CA 1
ATOM 829 C C . VAL A 1 107 ? 0.316 -4.414 -6.084 1.00 98.31 107 VAL A C 1
ATOM 831 O O . VAL A 1 107 ? 0.490 -3.999 -4.939 1.00 98.31 107 VAL A O 1
ATOM 834 N N . ASP A 1 108 ? 1.306 -4.958 -6.799 1.00 97.88 108 ASP A N 1
ATOM 835 C CA . ASP A 1 108 ? 2.687 -5.049 -6.299 1.00 97.88 108 ASP A CA 1
ATOM 836 C C . ASP A 1 108 ? 3.233 -3.660 -5.982 1.00 97.88 108 ASP A C 1
ATOM 838 O O . ASP A 1 108 ? 3.820 -3.438 -4.924 1.00 97.88 108 ASP A O 1
ATOM 842 N N . PHE A 1 109 ? 2.967 -2.694 -6.862 1.00 98.00 109 PHE A N 1
ATOM 843 C CA . PHE A 1 109 ? 3.355 -1.309 -6.639 1.00 98.00 109 PHE A CA 1
ATOM 844 C C . PHE A 1 109 ? 2.737 -0.739 -5.354 1.00 98.00 109 PHE A C 1
ATOM 846 O O . PHE A 1 109 ? 3.445 -0.128 -4.554 1.00 98.00 109 PHE A O 1
ATOM 853 N N . ALA A 1 110 ? 1.449 -0.989 -5.097 1.00 98.31 110 ALA A N 1
ATOM 854 C CA . ALA A 1 110 ? 0.785 -0.586 -3.858 1.00 98.31 110 ALA A CA 1
ATOM 855 C C . ALA A 1 110 ? 1.447 -1.207 -2.617 1.00 98.31 110 ALA A C 1
ATOM 857 O O . ALA A 1 110 ? 1.673 -0.521 -1.614 1.00 98.31 110 ALA A O 1
ATOM 858 N N . LYS A 1 111 ? 1.807 -2.494 -2.687 1.00 98.44 111 LYS A N 1
ATOM 859 C CA . LYS A 1 111 ? 2.463 -3.213 -1.587 1.00 98.44 111 LYS A CA 1
ATOM 860 C C . LYS A 1 111 ? 3.780 -2.560 -1.160 1.00 98.44 111 LYS A C 1
ATOM 862 O O . LYS A 1 111 ? 4.106 -2.602 0.024 1.00 98.44 111 LYS A O 1
ATOM 867 N N . LEU A 1 112 ? 4.491 -1.873 -2.058 1.00 97.62 112 LEU A N 1
ATOM 868 C CA . LEU A 1 112 ? 5.731 -1.156 -1.723 1.00 97.62 112 LEU A CA 1
ATOM 869 C C . LEU A 1 112 ? 5.540 -0.011 -0.712 1.00 97.62 112 LEU A C 1
ATOM 871 O O . LEU A 1 112 ? 6.512 0.399 -0.075 1.00 97.62 112 LEU A O 1
ATOM 875 N N . TYR A 1 113 ? 4.322 0.513 -0.549 1.00 97.56 113 TYR A N 1
ATOM 876 C CA . TYR A 1 113 ? 4.038 1.649 0.337 1.00 97.56 113 TYR A CA 1
ATOM 877 C C . TYR A 1 113 ? 3.488 1.238 1.709 1.00 97.56 113 TYR A C 1
ATOM 879 O O . TYR A 1 113 ? 3.511 2.034 2.656 1.00 97.56 113 TYR A O 1
ATOM 887 N N . VAL A 1 114 ? 2.999 0.010 1.865 1.00 97.19 114 VAL A N 1
ATOM 888 C CA . VAL A 1 114 ? 2.356 -0.434 3.110 1.00 97.19 114 VAL A CA 1
ATOM 889 C C . VAL A 1 114 ? 3.341 -1.137 4.047 1.00 97.19 114 VAL A C 1
ATOM 891 O O . VAL A 1 114 ? 4.457 -1.481 3.672 1.00 97.19 114 VAL A O 1
ATOM 894 N N . GLU A 1 115 ? 2.959 -1.331 5.307 1.00 95.50 115 GLU A N 1
ATOM 895 C CA . GLU A 1 115 ? 3.760 -2.146 6.225 1.00 95.50 115 GLU A CA 1
ATOM 896 C C . GLU A 1 115 ? 3.613 -3.639 5.899 1.00 95.50 115 GLU A C 1
ATOM 898 O O . GLU A 1 115 ? 2.572 -4.059 5.402 1.00 95.50 115 GLU A O 1
ATOM 903 N N . ASN A 1 116 ? 4.612 -4.463 6.227 1.00 95.19 116 ASN A N 1
ATOM 904 C CA . ASN A 1 116 ? 4.646 -5.876 5.810 1.00 95.19 116 ASN A CA 1
ATOM 905 C C . ASN A 1 116 ? 3.404 -6.663 6.254 1.00 95.19 116 ASN A C 1
ATOM 907 O O . ASN A 1 116 ? 2.871 -7.477 5.509 1.00 95.19 116 ASN A O 1
ATOM 911 N N . HIS A 1 117 ? 2.881 -6.378 7.450 1.00 92.75 117 HIS A N 1
ATOM 912 C CA . HIS A 1 117 ? 1.664 -7.027 7.946 1.00 92.75 117 HIS A CA 1
ATOM 913 C C . HIS A 1 117 ? 0.396 -6.643 7.159 1.00 92.75 117 HIS A C 1
ATOM 915 O O . HIS A 1 117 ? -0.578 -7.390 7.207 1.00 92.75 117 HIS A O 1
ATOM 921 N N . MET A 1 118 ? 0.415 -5.515 6.441 1.00 95.81 118 MET A N 1
ATOM 922 C CA . MET A 1 118 ? -0.672 -5.020 5.590 1.00 95.81 118 MET A CA 1
ATOM 923 C C . MET A 1 118 ? -0.556 -5.514 4.140 1.00 95.81 118 MET A C 1
ATOM 925 O O . MET A 1 118 ? -1.541 -5.483 3.415 1.00 95.81 118 MET A O 1
ATOM 929 N N . ALA A 1 119 ? 0.616 -5.978 3.692 1.00 97.00 119 ALA A N 1
ATOM 930 C CA . ALA A 1 119 ? 0.900 -6.312 2.289 1.00 97.00 119 ALA A CA 1
ATOM 931 C C . ALA A 1 119 ? 0.294 -7.644 1.794 1.00 97.00 119 ALA A C 1
ATOM 933 O O . ALA A 1 119 ? 0.720 -8.193 0.780 1.00 97.00 119 ALA A O 1
ATOM 934 N N . LYS A 1 120 ? -0.698 -8.184 2.507 1.00 94.56 120 LYS A N 1
ATOM 935 C CA . LYS A 1 120 ? -1.274 -9.514 2.251 1.00 94.56 120 LYS A CA 1
ATOM 936 C C . LYS A 1 120 ? -2.375 -9.525 1.183 1.00 94.56 120 LYS A C 1
ATOM 938 O O . LYS A 1 120 ? -2.822 -10.598 0.792 1.00 94.56 120 LYS A O 1
ATOM 943 N N . PHE A 1 121 ? -2.827 -8.358 0.727 1.00 96.44 121 PHE A N 1
ATOM 944 C CA . PHE A 1 121 ? -3.870 -8.241 -0.296 1.00 96.44 121 PHE A CA 1
ATOM 945 C C . PHE A 1 121 ? -3.333 -8.585 -1.688 1.00 96.44 121 PHE A C 1
ATOM 947 O O . PHE A 1 121 ? -2.196 -8.264 -2.000 1.00 96.44 121 PHE A O 1
ATOM 954 N N . ASN A 1 122 ? -4.144 -9.199 -2.550 1.00 96.19 122 ASN A N 1
ATOM 955 C CA . ASN A 1 122 ? -3.764 -9.492 -3.945 1.00 96.19 122 ASN A CA 1
ATOM 956 C C . ASN A 1 122 ? -4.598 -8.720 -4.974 1.00 96.19 122 ASN A C 1
ATOM 958 O O . ASN A 1 122 ? -4.351 -8.817 -6.171 1.00 96.19 122 ASN A O 1
ATOM 962 N N . ALA A 1 123 ? -5.555 -7.929 -4.499 1.00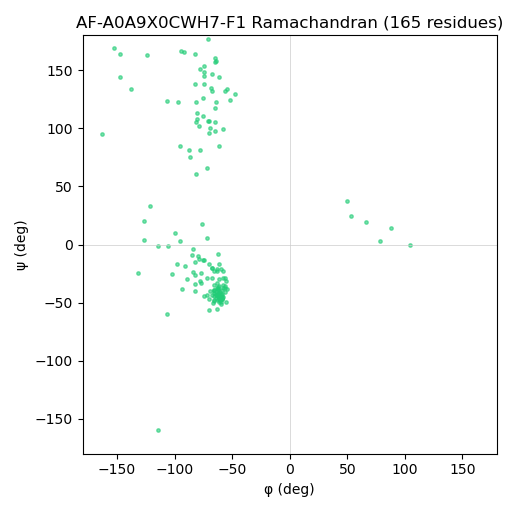 97.44 123 A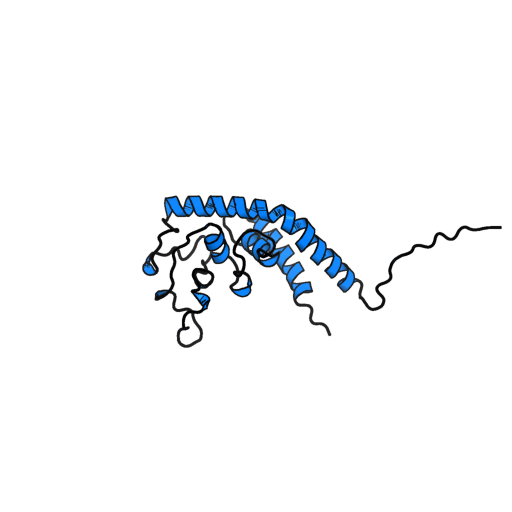LA A N 1
ATOM 963 C CA . ALA A 1 123 ? -6.365 -7.019 -5.285 1.00 97.44 123 ALA A CA 1
ATOM 964 C C . ALA A 1 123 ? -6.820 -5.858 -4.392 1.00 97.44 123 ALA A C 1
ATOM 966 O O . ALA A 1 123 ? -6.698 -5.913 -3.164 1.00 97.44 123 ALA A O 1
ATOM 967 N N . PHE A 1 124 ? -7.376 -4.814 -4.999 1.00 97.50 124 PHE A N 1
ATOM 968 C CA . PHE A 1 124 ? -8.087 -3.755 -4.287 1.00 97.50 124 PHE A CA 1
ATOM 969 C C . PHE A 1 124 ? -9.525 -4.191 -3.970 1.00 97.50 124 PHE A C 1
ATOM 971 O O . PHE A 1 124 ? -10.508 -3.563 -4.356 1.00 97.50 124 PHE A O 1
ATOM 978 N N . ASP A 1 125 ? -9.641 -5.269 -3.204 1.00 95.19 125 ASP A N 1
ATOM 979 C CA . ASP A 1 125 ? -10.896 -5.824 -2.707 1.00 95.19 125 ASP A CA 1
ATOM 980 C C . ASP A 1 125 ? -10.968 -5.711 -1.172 1.00 95.19 125 ASP A C 1
ATOM 982 O O . ASP A 1 125 ? -10.292 -4.888 -0.552 1.00 95.19 125 ASP A O 1
ATOM 986 N N . GLU A 1 126 ? -11.808 -6.518 -0.532 1.00 92.38 126 GLU A N 1
ATOM 987 C CA . GLU A 1 126 ? -11.937 -6.552 0.926 1.00 92.38 126 GLU A CA 1
ATOM 988 C C . GLU A 1 126 ? -10.654 -6.911 1.692 1.00 92.38 126 GLU A C 1
ATOM 990 O O . GLU A 1 126 ? -10.537 -6.525 2.856 1.00 92.38 126 GLU A O 1
ATOM 995 N N . HIS A 1 127 ? -9.677 -7.555 1.048 1.00 94.38 127 HIS A N 1
ATOM 996 C CA . HIS A 1 127 ? -8.373 -7.857 1.638 1.00 94.38 127 HIS A CA 1
ATOM 997 C C . HIS A 1 127 ? -7.457 -6.628 1.668 1.00 94.38 127 HIS A C 1
ATOM 999 O O . HIS A 1 127 ? -6.577 -6.541 2.526 1.00 94.38 127 HIS A O 1
ATOM 1005 N N . CYS A 1 128 ? -7.676 -5.654 0.775 1.00 96.62 128 CYS A N 1
ATOM 1006 C CA . CYS A 1 128 ? -7.102 -4.314 0.888 1.00 96.62 128 CYS A CA 1
ATOM 1007 C C . CYS A 1 128 ? -7.907 -3.528 1.936 1.00 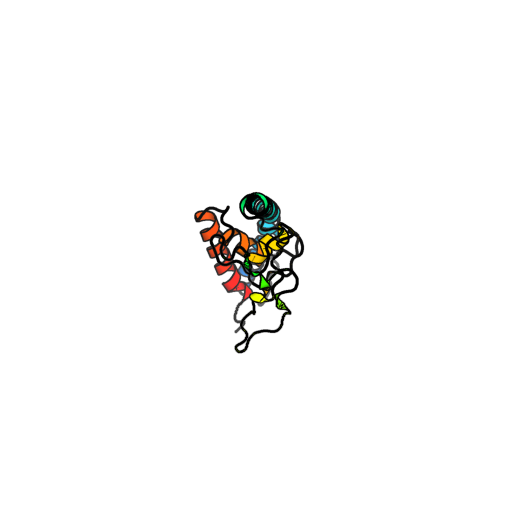96.62 128 CYS A C 1
ATOM 1009 O O . CYS A 1 128 ? -8.864 -2.793 1.643 1.00 96.62 128 CYS A O 1
ATOM 1011 N N . ASP A 1 129 ? -7.556 -3.792 3.194 1.00 94.69 129 ASP A N 1
ATOM 1012 C CA . ASP A 1 129 ? -8.276 -3.326 4.370 1.00 94.69 129 ASP A CA 1
ATOM 1013 C C . ASP A 1 129 ? -8.124 -1.813 4.612 1.00 94.69 129 ASP A C 1
ATOM 1015 O O . ASP A 1 129 ? -7.397 -1.090 3.923 1.00 94.69 129 ASP A O 1
ATOM 1019 N N . ALA A 1 130 ? -8.815 -1.313 5.641 1.00 95.12 130 ALA A N 1
ATOM 1020 C CA . ALA A 1 130 ? -8.740 0.093 6.027 1.00 95.12 130 ALA A CA 1
ATOM 1021 C C . ALA A 1 130 ? -7.303 0.559 6.307 1.00 95.12 130 ALA A C 1
ATOM 1023 O O . ALA A 1 130 ? -6.971 1.726 6.097 1.00 95.12 130 ALA A O 1
ATOM 1024 N N . SER A 1 131 ? -6.441 -0.332 6.796 1.00 95.00 131 SER A N 1
ATOM 1025 C CA . SER A 1 131 ? -5.063 0.002 7.122 1.00 95.00 131 SER A CA 1
ATOM 1026 C C . SER A 1 131 ? -4.194 0.175 5.896 1.00 95.00 131 SER A C 1
ATOM 1028 O O . SER A 1 131 ? -3.465 1.168 5.828 1.00 95.00 131 SER A O 1
ATOM 1030 N N . ALA A 1 132 ? -4.318 -0.730 4.930 1.00 97.06 132 ALA A N 1
ATOM 1031 C CA . ALA A 1 132 ? -3.664 -0.619 3.640 1.00 97.06 132 ALA A CA 1
ATOM 1032 C C . ALA A 1 132 ? -4.138 0.639 2.899 1.00 97.06 132 ALA A C 1
ATOM 1034 O O . ALA A 1 132 ? -3.311 1.457 2.501 1.00 97.06 132 ALA A O 1
ATOM 1035 N N . VAL A 1 133 ? -5.453 0.867 2.807 1.00 97.88 133 VAL A N 1
ATOM 1036 C CA . VAL A 1 133 ? -6.020 2.024 2.092 1.00 97.88 133 VAL A CA 1
ATOM 1037 C C . VAL A 1 133 ? -5.552 3.357 2.688 1.00 97.88 133 VAL A C 1
ATOM 1039 O O . VAL A 1 133 ? -5.095 4.231 1.950 1.00 97.88 133 VAL A O 1
ATOM 1042 N N . LEU A 1 134 ? -5.585 3.512 4.017 1.00 97.19 134 LEU A N 1
ATOM 1043 C CA . LEU A 1 134 ? -5.084 4.727 4.674 1.00 97.19 134 LEU A CA 1
ATOM 1044 C C . LEU A 1 134 ? -3.566 4.896 4.508 1.00 97.19 134 LEU A C 1
ATOM 1046 O O . LEU A 1 134 ? -3.085 6.020 4.379 1.00 97.19 134 LEU A O 1
ATOM 1050 N N . ALA A 1 135 ? -2.798 3.800 4.494 1.00 96.94 135 ALA A N 1
ATOM 1051 C CA . ALA A 1 135 ? -1.360 3.862 4.240 1.00 96.94 135 ALA A CA 1
ATOM 1052 C C . ALA A 1 135 ? -1.049 4.324 2.808 1.00 96.94 135 ALA A C 1
ATOM 1054 O O . ALA A 1 135 ? -0.133 5.125 2.626 1.00 96.94 135 ALA A O 1
ATOM 1055 N N . LEU A 1 136 ? -1.821 3.870 1.817 1.00 98.00 136 LEU A N 1
ATOM 1056 C CA . LEU A 1 136 ? -1.679 4.293 0.423 1.00 98.00 136 LEU A CA 1
ATOM 1057 C C . LEU A 1 136 ? -2.017 5.777 0.250 1.00 98.00 136 LEU A C 1
ATOM 1059 O O . LEU A 1 136 ? -1.205 6.518 -0.301 1.00 98.00 136 LEU A O 1
ATOM 1063 N N . LEU A 1 137 ? -3.149 6.229 0.800 1.00 97.69 137 LEU A N 1
ATOM 1064 C CA . LEU A 1 137 ? -3.527 7.649 0.802 1.00 97.69 137 LEU A CA 1
ATOM 1065 C C . LEU A 1 137 ? -2.459 8.546 1.439 1.00 97.69 137 LEU A C 1
ATOM 1067 O O . LEU A 1 137 ? -2.253 9.670 0.992 1.00 97.69 137 LEU A O 1
ATOM 1071 N N . GLY A 1 138 ? -1.778 8.047 2.472 1.00 96.44 138 GLY A N 1
ATOM 1072 C CA . GLY A 1 138 ? -0.749 8.784 3.200 1.00 96.44 138 GLY A CA 1
ATOM 1073 C C . GLY A 1 138 ? 0.643 8.790 2.564 1.00 96.44 138 GLY A C 1
ATOM 1074 O O . GLY A 1 138 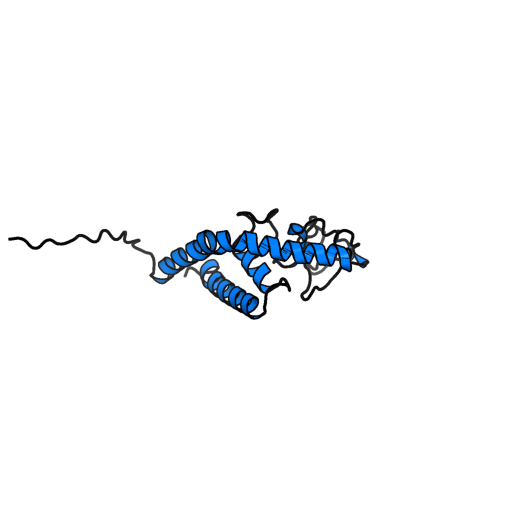? 1.482 9.566 3.010 1.00 96.44 138 GLY A O 1
ATOM 1075 N N . LYS A 1 139 ? 0.933 7.919 1.586 1.00 95.50 139 LYS A N 1
ATOM 1076 C CA . LYS A 1 139 ? 2.312 7.712 1.099 1.00 95.50 139 LYS A CA 1
ATOM 1077 C C . LYS A 1 139 ? 2.476 7.732 -0.422 1.00 95.50 139 LYS A C 1
ATOM 1079 O O . LYS A 1 139 ? 3.577 8.012 -0.893 1.00 95.50 139 LYS A O 1
ATOM 1084 N N . VAL A 1 140 ? 1.434 7.433 -1.199 1.00 95.81 140 VAL A N 1
ATOM 1085 C CA . VAL A 1 140 ? 1.534 7.444 -2.666 1.00 95.81 140 VAL A CA 1
ATOM 1086 C C . VAL A 1 140 ? 1.540 8.903 -3.151 1.00 95.81 140 VAL A C 1
ATOM 1088 O O . VAL A 1 140 ? 0.613 9.651 -2.836 1.00 95.81 140 VAL A O 1
ATOM 1091 N N . PRO A 1 141 ? 2.539 9.332 -3.946 1.00 91.38 141 PRO A N 1
ATOM 1092 C CA . PRO A 1 141 ? 2.778 10.751 -4.257 1.00 91.38 141 PRO A CA 1
ATOM 1093 C C . PRO A 1 141 ? 1.767 11.426 -5.187 1.00 91.38 141 PRO A C 1
ATOM 1095 O O . PRO A 1 141 ? 1.968 12.571 -5.578 1.00 91.38 141 PRO A O 1
ATOM 1098 N N . VAL A 1 142 ? 0.697 10.733 -5.559 1.00 95.81 1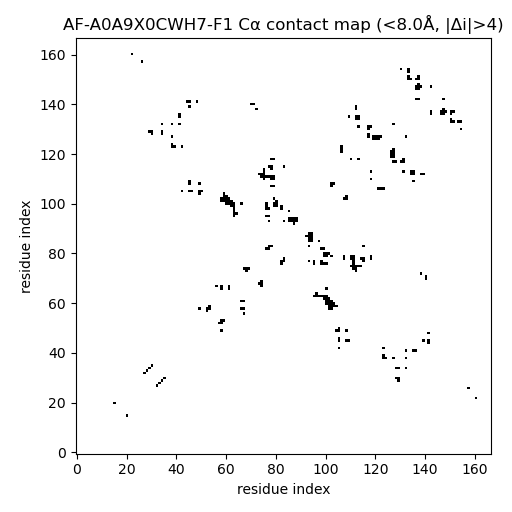42 VAL A N 1
ATOM 1099 C CA . VAL A 1 142 ? -0.415 11.305 -6.327 1.00 95.81 142 VAL A CA 1
ATOM 1100 C C . VAL A 1 142 ? -1.404 12.053 -5.434 1.00 95.81 142 VAL A C 1
ATOM 1102 O O . VAL A 1 142 ? -2.067 12.986 -5.880 1.00 95.81 142 VAL A O 1
ATOM 1105 N N . PHE A 1 143 ? -1.490 11.676 -4.156 1.00 9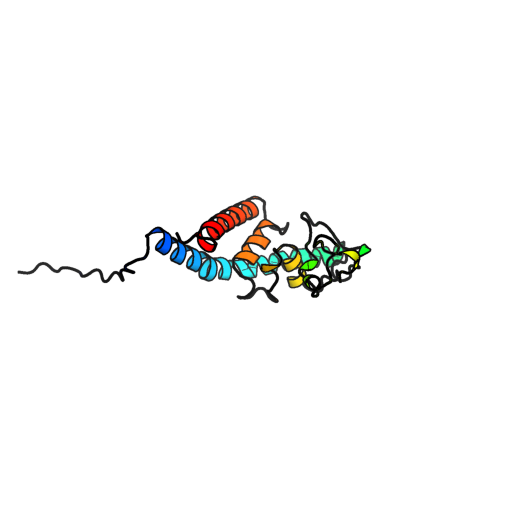6.25 143 PHE A N 1
ATOM 1106 C CA . PHE A 1 143 ? -2.397 12.312 -3.211 1.00 96.25 143 PHE A CA 1
ATOM 1107 C C . PHE A 1 143 ? -1.786 13.596 -2.660 1.00 96.25 143 PHE A C 1
ATOM 1109 O O . PHE A 1 143 ? -0.604 13.641 -2.318 1.00 96.25 143 PHE A O 1
ATOM 1116 N N . SER A 1 144 ? -2.605 14.643 -2.552 1.00 96.44 144 SER A N 1
ATOM 1117 C CA . SER A 1 144 ? -2.165 15.936 -2.032 1.00 96.44 144 SER A CA 1
ATOM 1118 C C . SER A 1 144 ? -1.735 15.840 -0.567 1.00 96.44 144 SER A C 1
ATOM 1120 O O . SER A 1 144 ? -2.194 14.973 0.177 1.00 96.44 144 SER A O 1
ATOM 1122 N N . HIS A 1 145 ? -0.910 16.788 -0.121 1.00 95.50 145 HIS A N 1
ATOM 1123 C CA . HIS A 1 145 ? -0.493 16.868 1.281 1.00 95.50 145 HIS A CA 1
ATOM 1124 C C . HIS A 1 145 ? -1.691 16.906 2.248 1.00 95.50 145 HIS A C 1
ATOM 1126 O O . HIS A 1 145 ? -1.672 16.250 3.281 1.00 95.50 145 HIS A O 1
ATOM 1132 N N . ALA A 1 146 ? -2.773 17.606 1.889 1.00 97.69 146 ALA A N 1
ATOM 1133 C CA . ALA A 1 146 ? -3.989 17.650 2.703 1.00 97.69 146 ALA A CA 1
ATOM 1134 C C . ALA A 1 146 ? -4.643 16.265 2.864 1.00 97.69 146 ALA A C 1
ATOM 1136 O O . ALA A 1 146 ? -5.043 15.900 3.968 1.00 97.69 146 ALA A O 1
ATOM 1137 N N . VAL A 1 147 ? -4.710 15.473 1.786 1.00 97.25 147 VAL A N 1
ATOM 1138 C CA . VAL A 1 147 ? -5.219 14.092 1.837 1.00 97.25 147 VAL A CA 1
ATOM 1139 C C . VAL A 1 147 ? -4.298 13.207 2.672 1.00 97.25 147 VAL A C 1
ATOM 1141 O O . VAL A 1 147 ? -4.784 12.421 3.483 1.00 97.25 147 VAL A O 1
ATOM 1144 N N . GLN A 1 148 ? -2.981 13.362 2.523 1.00 96.56 148 GLN A N 1
ATOM 1145 C CA . GLN A 1 148 ? -2.006 12.602 3.303 1.00 96.56 148 GLN A CA 1
ATOM 1146 C C . GLN A 1 148 ? -2.125 12.896 4.807 1.00 96.56 148 GLN A C 1
ATOM 1148 O O . GLN A 1 148 ? -2.151 11.959 5.606 1.00 96.56 148 GLN A O 1
ATOM 1153 N N . CYS A 1 149 ? -2.271 14.170 5.194 1.00 96.56 149 CYS A N 1
ATOM 1154 C CA . CYS A 1 149 ? -2.526 14.570 6.580 1.00 96.56 149 CYS A CA 1
ATOM 1155 C C . CYS A 1 149 ? -3.829 13.963 7.108 1.00 96.56 149 CYS A C 1
ATOM 1157 O O . CYS A 1 149 ? -3.807 13.287 8.134 1.00 96.56 149 CYS A O 1
ATOM 1159 N N . ALA A 1 150 ? -4.935 14.111 6.372 1.00 97.19 150 ALA A N 1
ATOM 1160 C CA . ALA A 1 150 ? -6.229 13.570 6.785 1.00 97.19 150 ALA A CA 1
ATOM 1161 C C . ALA A 1 150 ? -6.197 12.039 6.944 1.00 97.19 150 ALA A C 1
ATOM 1163 O O . ALA A 1 150 ? -6.728 11.496 7.912 1.00 97.19 150 ALA A O 1
ATOM 1164 N N . ALA A 1 151 ? -5.532 11.323 6.031 1.00 96.88 151 ALA A N 1
ATOM 1165 C CA . ALA A 1 151 ? -5.333 9.881 6.152 1.00 96.88 151 ALA A CA 1
ATOM 1166 C C . ALA A 1 151 ? -4.489 9.521 7.387 1.00 96.88 151 ALA A C 1
ATOM 1168 O O . ALA A 1 151 ? -4.770 8.524 8.057 1.00 96.88 151 ALA A O 1
ATOM 1169 N N . GLY A 1 152 ? -3.486 10.343 7.713 1.00 95.38 152 GLY A N 1
ATOM 1170 C CA . GLY A 1 152 ? -2.693 10.244 8.936 1.00 95.38 152 GLY A CA 1
ATOM 1171 C C . GLY A 1 152 ? -3.540 10.366 10.203 1.00 95.38 152 GLY A C 1
ATOM 1172 O O . GLY A 1 152 ? -3.463 9.483 11.061 1.00 95.38 152 GLY A O 1
ATOM 1173 N N . ASP A 1 153 ? -4.395 11.385 10.274 1.00 94.94 153 ASP A N 1
ATOM 1174 C CA . ASP A 1 153 ? -5.281 11.641 11.415 1.00 94.94 153 ASP A CA 1
ATOM 1175 C C . ASP A 1 153 ? -6.295 10.504 11.603 1.00 94.94 153 ASP A C 1
ATOM 1177 O O . ASP A 1 153 ? -6.441 9.956 12.699 1.00 94.94 153 ASP A O 1
ATOM 1181 N N . VAL A 1 154 ? -6.938 10.060 10.514 1.00 94.38 154 VAL A N 1
ATOM 1182 C CA . VAL A 1 154 ? -7.869 8.918 10.545 1.00 94.38 154 VAL A CA 1
ATOM 1183 C C . VAL A 1 154 ? -7.144 7.637 10.957 1.00 94.38 154 VAL A C 1
ATOM 1185 O O . VAL A 1 154 ? -7.686 6.841 11.724 1.00 94.38 154 VAL A O 1
ATOM 1188 N N . ARG A 1 155 ? -5.902 7.428 10.503 1.00 93.50 155 ARG A N 1
ATOM 1189 C CA . ARG A 1 155 ? -5.084 6.277 10.910 1.00 93.50 155 ARG A CA 1
ATOM 1190 C C . ARG A 1 155 ? -4.715 6.335 12.392 1.00 93.50 155 ARG A C 1
ATOM 1192 O O . ARG A 1 155 ? -4.717 5.291 13.041 1.00 93.50 155 ARG A O 1
ATOM 1199 N N . GLN A 1 156 ? -4.408 7.512 12.933 1.00 91.38 156 GLN A N 1
ATOM 1200 C CA . GLN A 1 156 ? -4.124 7.684 14.358 1.00 91.38 156 GLN A CA 1
ATOM 1201 C C . GLN A 1 156 ? -5.369 7.406 15.202 1.00 91.38 156 GLN A C 1
ATOM 1203 O O . GLN A 1 156 ? -5.298 6.602 16.134 1.00 91.38 156 GLN A O 1
ATOM 1208 N N . ALA A 1 157 ? -6.511 7.987 14.825 1.00 88.81 157 ALA A N 1
ATOM 1209 C CA . ALA A 1 157 ? -7.798 7.687 15.443 1.00 88.81 157 ALA A CA 1
ATOM 1210 C C . ALA A 1 157 ? -8.098 6.186 15.364 1.00 88.81 157 ALA A C 1
ATOM 1212 O O . ALA A 1 157 ? -8.524 5.588 16.350 1.00 88.81 157 ALA A O 1
ATOM 1213 N N . ARG A 1 158 ? -7.789 5.550 14.223 1.00 89.69 158 ARG A N 1
ATOM 1214 C CA . ARG A 1 158 ? -7.953 4.109 14.059 1.00 89.69 158 ARG A CA 1
ATOM 1215 C C . ARG A 1 158 ? -7.079 3.306 15.019 1.00 89.69 158 ARG A C 1
ATOM 1217 O O . ARG A 1 158 ? -7.552 2.375 15.657 1.00 89.69 158 ARG A O 1
ATOM 1224 N N . ASN A 1 159 ? -5.801 3.649 15.120 1.00 87.50 159 ASN A N 1
ATOM 1225 C CA . ASN A 1 159 ? -4.860 2.951 15.994 1.00 87.50 159 ASN A CA 1
ATOM 1226 C C . ASN A 1 159 ? -5.241 3.047 17.469 1.00 87.50 159 ASN A C 1
ATOM 1228 O O . ASN A 1 159 ? -5.071 2.066 18.187 1.00 87.50 159 ASN A O 1
ATOM 1232 N N . ALA A 1 160 ? -5.777 4.191 17.897 1.00 79.88 160 ALA A N 1
ATOM 1233 C CA . ALA A 1 160 ? -6.224 4.383 19.270 1.00 79.88 160 ALA A CA 1
ATOM 1234 C C . ALA A 1 160 ? -7.296 3.361 19.688 1.00 79.88 160 ALA A C 1
ATOM 1236 O O . ALA A 1 160 ? -7.277 2.920 20.833 1.00 79.88 160 ALA A O 1
ATOM 1237 N N . TRP A 1 161 ? -8.181 2.944 18.770 1.00 76.06 161 TRP A N 1
ATOM 1238 C CA . TRP A 1 161 ? -9.187 1.915 19.060 1.00 76.06 161 TRP A CA 1
ATOM 1239 C C . TRP A 1 161 ? -8.744 0.490 18.693 1.00 76.06 161 TRP A C 1
ATOM 1241 O O . TRP A 1 161 ? -9.032 -0.460 19.414 1.00 76.06 161 TRP A O 1
ATOM 1251 N N . ALA A 1 162 ? -8.024 0.313 17.580 1.00 74.56 162 ALA A N 1
ATOM 1252 C CA . ALA A 1 162 ? -7.587 -1.007 17.113 1.00 74.56 162 ALA A CA 1
ATOM 1253 C C . ALA A 1 162 ? -6.540 -1.653 18.041 1.00 74.56 162 ALA A C 1
ATOM 1255 O O . ALA A 1 162 ? -6.353 -2.868 18.016 1.00 74.56 162 ALA A O 1
ATOM 1256 N N . HIS A 1 163 ? -5.870 -0.841 18.862 1.00 74.00 163 HIS A N 1
ATOM 1257 C CA . HIS A 1 163 ? -4.895 -1.276 19.857 1.00 74.00 163 HIS A CA 1
ATOM 1258 C C . HIS A 1 163 ? -5.281 -0.840 21.273 1.00 74.00 163 HIS A C 1
ATOM 1260 O O . HIS A 1 163 ? -4.399 -0.553 22.084 1.00 74.00 163 HIS A O 1
ATOM 1266 N N . CYS A 1 164 ? -6.581 -0.776 21.583 1.00 64.31 164 CYS A N 1
ATOM 1267 C CA . CYS A 1 164 ? -7.014 -0.534 22.954 1.00 64.31 164 CYS A CA 1
ATOM 1268 C C . CYS A 1 164 ? -6.338 -1.521 23.908 1.00 64.31 164 CYS A C 1
ATOM 1270 O O . CYS A 1 164 ? -6.461 -2.739 23.761 1.00 64.31 164 CYS A O 1
ATOM 1272 N N . LEU A 1 165 ? -5.656 -0.979 24.916 1.00 58.00 165 LEU A N 1
ATOM 1273 C CA . LEU A 1 165 ? -5.330 -1.735 26.111 1.00 58.00 165 LEU A CA 1
ATOM 1274 C C . LEU A 1 165 ? -6.657 -1.962 26.830 1.00 58.00 165 LEU A C 1
ATOM 1276 O O . LEU A 1 165 ? -7.187 -1.048 27.457 1.00 58.00 165 LEU A O 1
ATOM 1280 N N . PHE A 1 166 ? -7.231 -3.153 26.675 1.00 52.09 166 PHE A N 1
ATOM 1281 C CA . PHE A 1 166 ? -8.287 -3.603 27.570 1.00 52.09 166 PHE A CA 1
ATOM 1282 C C . PHE A 1 166 ? -7.645 -3.738 28.956 1.00 52.09 166 PHE A C 1
ATOM 1284 O O . PHE A 1 166 ? -6.908 -4.691 29.202 1.00 52.09 166 PHE A O 1
ATOM 1291 N N . GLN A 1 167 ? -7.820 -2.718 29.795 1.00 44.31 167 GLN A N 1
ATOM 1292 C CA . GLN A 1 167 ? -7.578 -2.813 31.232 1.00 44.31 167 GLN A CA 1
ATOM 1293 C C . GLN A 1 167 ? -8.786 -3.454 31.905 1.00 44.31 167 GLN A C 1
ATOM 1295 O O . GLN A 1 167 ? -9.923 -3.139 31.480 1.00 44.31 167 GLN A O 1
#

Secondary structure (DSSP, 8-state):
-------------TT--HHHHHHHHHHHIIIIIIHHHHHHHHHHHHHHHHHHHHHHH-GGG--TTT---BSSSBP-GGGSTTGGGSPPPTTS---TTS------SHHHHHHTTS-GGGTT-SSSSTTS-HHHHHHHHHHSTTS-HHHHHHHHHHHHHHHHHHT----

Organism: NCBI:txid174260